Protein AF-A0AAN4NND7-F1 (afdb_monomer)

Radius of gyration: 18.06 Å; Cα contacts (8 Å, |Δi|>4): 39; chains: 1; bounding box: 32×27×54 Å

Organism: NCBI:txid1444135

Sequence (73 aa):
MRSAFRVIRTVREKHACTQCDAIVQAPAPSRPIERGIAGPGLLARVLTSKYAEHTPLYRQSEIYGKRPEKYVA

InterPro domains:
  IPR004291 Transposase IS66, central domain [PF03050] (35-65)
  IPR052344 Transposase-related protein [PTHR33678] (3-64)

Solvent-accessible surface area (backbone atoms only — not comparable to full-atom values): 5138 Å² total; per-residue (Å²): 133,90,92,68,93,74,85,81,83,86,82,77,70,74,48,73,41,90,91,69,81,42,78,49,61,76,79,82,81,89,58,98,49,83,93,52,86,73,51,69,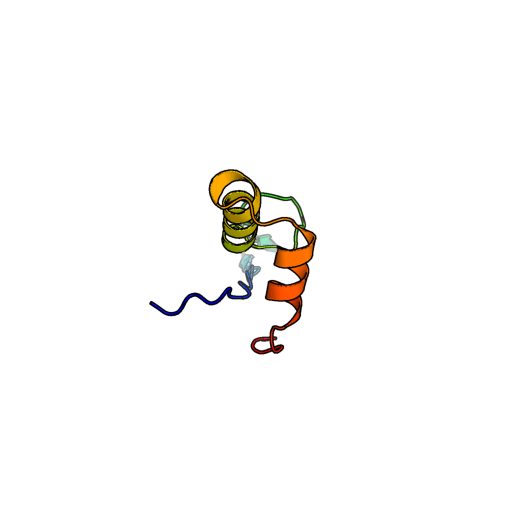73,56,52,53,48,55,51,42,34,44,73,75,65,66,44,54,68,70,60,53,49,58,63,63,67,73,59,81,93,73,78,92,126

Nearest PDB structures (foldseek):
  7o9m-assembly1_a  TM=2.475E-01  e=5.269E+00  Homo sapiens

pLDDT: mean 82.77, std 15.51, range [31.23, 96.81]

Foldseek 3Di:
DDDDDDQDDDDWDWDADPVPRDIDTDDDDDAPDVVDRDGPVNVVVQVCCVPVVVNDPVNVCVVVVPDDPDDPD

Mean predicted aligned error: 7.77 Å

Secondary structure (DSSP, 8-state):
-------------EEEETTTTEEEEPPPPP-SSTT-SS-HHHHHHHHHHHHTS---HHHHHHHHHT-------

Structure (mmCIF, N/CA/C/O backbone):
data_AF-A0AAN4NND7-F1
#
_entry.id   AF-A0AAN4NND7-F1
#
loop_
_atom_site.group_PDB
_atom_site.id
_atom_site.type_symbol
_atom_site.label_atom_id
_atom_site.label_alt_id
_atom_site.label_comp_id
_atom_site.label_asym_id
_atom_site.label_entity_id
_atom_site.label_seq_id
_atom_site.pdbx_PDB_ins_code
_atom_site.Cartn_x
_atom_site.Cartn_y
_atom_site.Cartn_z
_atom_site.occupancy
_atom_site.B_iso_or_equiv
_atom_site.auth_seq_id
_atom_site.auth_comp_id
_atom_site.auth_asym_id
_atom_site.auth_atom_id
_atom_site.pdbx_PDB_model_num
ATOM 1 N N . MET A 1 1 ? -5.316 -20.714 7.110 1.00 41.38 1 MET A N 1
ATOM 2 C CA . MET A 1 1 ? -4.841 -19.597 6.257 1.00 41.38 1 MET A CA 1
ATOM 3 C C . MET A 1 1 ? -3.868 -18.737 7.057 1.00 41.38 1 MET A C 1
ATOM 5 O O . MET A 1 1 ? -4.231 -18.308 8.140 1.00 41.38 1 MET A O 1
ATOM 9 N N . ARG A 1 2 ? -2.635 -18.507 6.584 1.00 45.72 2 ARG A N 1
ATOM 10 C CA . ARG A 1 2 ? -1.695 -17.586 7.254 1.00 45.72 2 ARG A CA 1
ATOM 11 C C . ARG A 1 2 ? -2.057 -16.139 6.897 1.00 45.72 2 ARG A C 1
ATOM 13 O O . ARG A 1 2 ? -1.869 -15.736 5.753 1.00 45.72 2 ARG A O 1
ATOM 20 N N . SER A 1 3 ? -2.556 -15.367 7.859 1.00 59.06 3 SER A N 1
ATOM 21 C CA . SER A 1 3 ? -2.834 -13.932 7.720 1.00 59.06 3 SER A CA 1
ATOM 22 C C . SER A 1 3 ? -1.560 -13.118 7.976 1.00 59.06 3 SER A C 1
ATOM 24 O O . SER A 1 3 ? -1.267 -12.738 9.107 1.00 59.06 3 SER A O 1
ATOM 26 N N . ALA A 1 4 ? -0.768 -12.874 6.932 1.00 69.25 4 ALA A N 1
ATOM 27 C CA . ALA A 1 4 ? 0.411 -12.011 7.004 1.00 69.25 4 ALA A CA 1
ATOM 28 C C . ALA A 1 4 ? 0.426 -11.052 5.810 1.00 69.25 4 ALA A C 1
ATOM 30 O O . ALA A 1 4 ? 0.257 -11.492 4.672 1.00 69.25 4 ALA A O 1
ATOM 31 N N . PHE A 1 5 ? 0.651 -9.755 6.048 1.00 75.62 5 PHE A N 1
ATOM 32 C CA . PHE A 1 5 ? 0.809 -8.813 4.936 1.00 75.62 5 PHE A CA 1
ATOM 33 C C . PHE A 1 5 ? 2.101 -9.118 4.182 1.00 75.62 5 PHE A C 1
ATOM 35 O O . PHE A 1 5 ? 3.111 -9.465 4.789 1.00 75.62 5 PHE A O 1
ATOM 42 N N . ARG A 1 6 ? 2.106 -8.973 2.866 1.00 78.50 6 ARG A N 1
ATOM 43 C CA . ARG A 1 6 ? 3.309 -9.190 2.059 1.00 78.50 6 ARG A CA 1
ATOM 44 C C . ARG A 1 6 ? 3.702 -7.884 1.398 1.00 78.50 6 ARG A C 1
ATOM 46 O O . ARG A 1 6 ? 2.830 -7.106 1.014 1.00 78.50 6 ARG A O 1
ATOM 53 N N . VAL A 1 7 ? 5.003 -7.657 1.281 1.00 81.88 7 VAL A N 1
ATOM 54 C CA . VAL A 1 7 ? 5.529 -6.589 0.434 1.00 81.88 7 VAL A CA 1
ATOM 55 C C . VAL A 1 7 ? 5.429 -7.089 -1.004 1.00 81.88 7 VAL A C 1
ATOM 57 O O . VAL A 1 7 ? 5.943 -8.157 -1.325 1.00 81.88 7 VAL A O 1
ATOM 60 N N . ILE A 1 8 ? 4.698 -6.360 -1.847 1.00 83.62 8 ILE A N 1
ATOM 61 C CA . ILE A 1 8 ? 4.548 -6.692 -3.266 1.00 83.62 8 ILE A CA 1
ATOM 62 C C . ILE A 1 8 ? 5.485 -5.779 -4.047 1.00 83.62 8 ILE A C 1
ATOM 64 O O . ILE A 1 8 ? 5.281 -4.565 -4.095 1.00 83.62 8 ILE A O 1
ATOM 68 N N . ARG A 1 9 ? 6.504 -6.369 -4.672 1.00 84.75 9 ARG A N 1
ATOM 69 C CA . ARG A 1 9 ? 7.428 -5.665 -5.558 1.00 84.75 9 ARG A CA 1
ATOM 70 C C . ARG A 1 9 ? 6.938 -5.789 -6.998 1.00 84.75 9 ARG A C 1
ATOM 72 O O . ARG A 1 9 ? 6.952 -6.870 -7.573 1.00 84.75 9 ARG A O 1
ATOM 79 N N . THR A 1 10 ? 6.509 -4.676 -7.588 1.00 85.19 10 THR A N 1
ATOM 80 C CA . THR A 1 10 ? 6.173 -4.622 -9.017 1.00 85.19 10 THR A CA 1
ATOM 81 C C . THR A 1 10 ? 7.420 -4.253 -9.815 1.00 85.19 10 THR A C 1
ATOM 83 O O . THR A 1 10 ? 7.850 -3.099 -9.786 1.00 85.19 10 THR A O 1
ATOM 86 N N . VAL A 1 11 ? 7.996 -5.219 -10.528 1.00 88.44 11 VAL A N 1
ATOM 87 C CA . VAL A 1 11 ? 9.067 -4.970 -11.502 1.00 88.44 11 VAL A CA 1
ATOM 88 C C . VAL A 1 11 ? 8.427 -4.641 -12.849 1.00 88.44 11 VAL A C 1
ATOM 90 O O . VAL A 1 11 ? 7.512 -5.332 -13.286 1.00 88.44 11 VAL A O 1
ATOM 93 N N . ARG A 1 12 ? 8.872 -3.554 -13.486 1.00 90.31 12 ARG A N 1
ATOM 94 C CA . ARG A 1 12 ? 8.435 -3.147 -14.828 1.00 90.31 12 ARG A CA 1
ATOM 95 C C . ARG A 1 12 ? 9.637 -3.193 -15.757 1.00 90.31 12 ARG A C 1
ATOM 97 O O . ARG A 1 12 ? 10.434 -2.254 -15.768 1.00 90.31 12 ARG A O 1
ATOM 104 N N . GLU A 1 13 ? 9.768 -4.281 -16.497 1.00 91.50 13 GLU A N 1
ATOM 105 C CA . GLU A 1 13 ? 10.840 -4.449 -17.475 1.00 91.50 13 GLU A CA 1
ATOM 106 C C . GLU A 1 13 ? 10.680 -3.452 -18.624 1.00 91.50 13 GLU A C 1
ATOM 108 O O . GLU A 1 13 ? 9.568 -3.077 -19.005 1.00 91.50 13 GLU A O 1
ATOM 113 N N . LYS A 1 14 ? 11.813 -2.967 -19.127 1.00 91.06 14 LYS A N 1
ATOM 114 C CA . LYS A 1 14 ? 11.873 -2.100 -20.301 1.00 91.06 14 LYS A CA 1
ATOM 115 C C . LYS A 1 14 ? 12.333 -2.957 -21.470 1.00 91.06 14 LYS A C 1
ATOM 117 O O . LYS A 1 14 ? 13.332 -3.661 -21.339 1.00 91.06 14 LYS A O 1
ATOM 122 N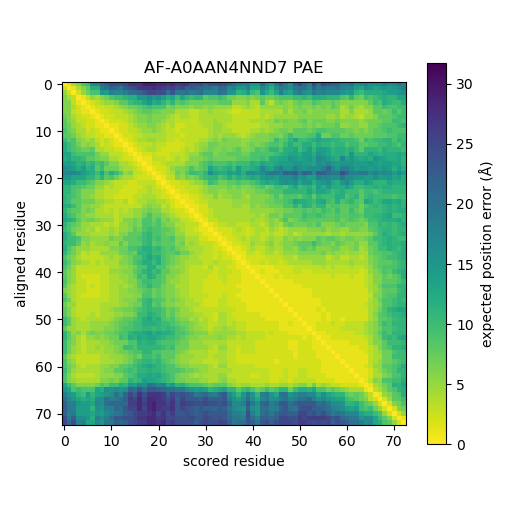 N . HIS A 1 15 ? 11.640 -2.871 -22.595 1.00 89.56 15 HIS A N 1
ATOM 123 C CA . HIS A 1 15 ? 12.019 -3.568 -23.818 1.00 89.56 15 HIS A CA 1
ATOM 124 C C . HIS A 1 15 ? 12.468 -2.554 -24.863 1.00 89.56 15 HIS A C 1
ATOM 126 O O . HIS A 1 15 ? 11.849 -1.501 -25.013 1.00 89.56 15 HIS A O 1
ATOM 132 N N . ALA A 1 16 ? 13.552 -2.867 -25.567 1.00 91.56 16 ALA A N 1
ATOM 133 C CA . ALA A 1 16 ? 14.058 -2.061 -26.667 1.00 91.56 16 ALA A CA 1
ATOM 134 C C . ALA A 1 16 ? 13.693 -2.728 -27.999 1.00 91.56 16 ALA A C 1
ATOM 136 O O . ALA A 1 16 ? 13.914 -3.923 -28.185 1.00 91.56 16 ALA A O 1
ATOM 137 N N . CYS A 1 17 ? 13.122 -1.952 -28.913 1.00 88.81 17 CYS A N 1
ATOM 138 C CA . CYS A 1 17 ? 12.848 -2.361 -30.285 1.00 88.81 17 CYS A CA 1
ATOM 139 C C . CYS A 1 17 ? 14.085 -2.088 -31.145 1.00 88.81 17 CYS A C 1
ATOM 141 O O . CYS A 1 17 ? 14.439 -0.931 -31.343 1.00 88.81 17 CYS A O 1
ATOM 143 N N . THR A 1 18 ? 14.714 -3.127 -31.694 1.00 87.62 18 THR A N 1
ATOM 144 C CA . THR A 1 18 ? 15.913 -2.993 -32.548 1.00 87.62 18 THR A CA 1
ATOM 145 C C . THR A 1 18 ? 15.628 -2.410 -33.931 1.00 87.62 18 THR A C 1
ATOM 147 O O . THR A 1 18 ? 16.543 -1.961 -34.607 1.00 87.62 18 THR A O 1
ATOM 150 N N . GLN A 1 19 ? 14.370 -2.424 -34.373 1.00 88.94 19 GLN A N 1
ATOM 151 C CA . GLN A 1 19 ? 13.965 -1.877 -35.671 1.00 88.94 19 GLN A CA 1
ATOM 152 C C . GLN A 1 19 ? 13.647 -0.375 -35.606 1.00 88.94 19 GLN A C 1
ATOM 154 O O . GLN A 1 19 ? 13.659 0.306 -36.625 1.00 88.94 19 GLN A O 1
ATOM 159 N N . CYS A 1 20 ? 13.306 0.129 -34.420 1.00 88.62 20 CYS A N 1
ATOM 160 C CA . CYS A 1 20 ? 12.744 1.462 -34.239 1.00 88.62 20 CYS A CA 1
ATOM 161 C C . CYS A 1 20 ? 13.448 2.298 -33.159 1.00 88.62 20 CYS A C 1
ATOM 163 O O . CYS A 1 20 ? 12.977 3.389 -32.853 1.00 88.62 20 CYS A O 1
ATOM 165 N N . ASP A 1 21 ? 14.542 1.786 -32.576 1.00 87.25 21 ASP A N 1
ATOM 166 C CA . ASP A 1 21 ? 15.358 2.406 -31.513 1.00 87.25 21 ASP A CA 1
ATOM 167 C C . ASP A 1 21 ? 14.555 2.993 -30.336 1.00 87.25 21 ASP A C 1
ATOM 169 O O . ASP A 1 21 ? 14.998 3.881 -29.607 1.00 87.25 21 ASP A O 1
ATOM 173 N N . ALA A 1 22 ? 13.351 2.463 -30.111 1.00 89.81 22 ALA A N 1
ATOM 174 C CA . ALA A 1 22 ? 12.442 2.916 -29.073 1.00 89.81 22 ALA A CA 1
ATOM 175 C C . ALA A 1 22 ? 12.486 1.983 -27.859 1.00 89.81 22 ALA A C 1
ATOM 177 O O . ALA A 1 22 ? 12.449 0.755 -27.989 1.00 89.81 22 ALA A O 1
ATOM 178 N N . ILE A 1 23 ? 12.502 2.577 -26.664 1.00 90.06 23 ILE A N 1
ATOM 179 C CA . ILE A 1 23 ? 12.380 1.859 -25.392 1.00 90.06 23 ILE A CA 1
ATOM 180 C C . ILE A 1 23 ? 10.930 1.960 -24.921 1.00 90.06 23 ILE A C 1
ATOM 182 O O . ILE A 1 23 ? 10.444 3.046 -24.606 1.00 90.06 23 ILE A O 1
ATOM 186 N N . VAL A 1 24 ? 10.251 0.821 -24.830 1.00 90.75 24 VAL A N 1
ATOM 187 C CA . VAL A 1 24 ? 8.853 0.725 -24.402 1.00 90.75 24 VAL A CA 1
ATOM 188 C C . VAL A 1 24 ? 8.775 0.037 -23.041 1.00 90.75 24 VAL A C 1
ATOM 190 O O . VAL A 1 24 ? 9.515 -0.900 -22.740 1.00 90.75 24 VAL A O 1
ATOM 193 N N . GLN A 1 25 ? 7.869 0.515 -22.191 1.00 91.44 25 GLN A N 1
ATOM 194 C CA . GLN A 1 25 ? 7.601 -0.050 -20.872 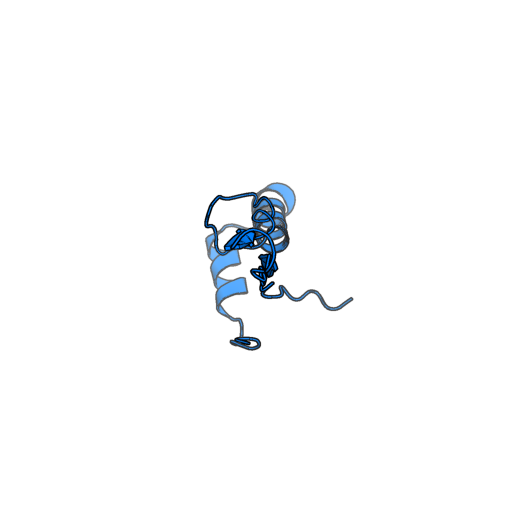1.00 91.44 25 GLN A CA 1
ATOM 195 C C . GLN A 1 25 ? 6.090 -0.106 -20.647 1.00 91.44 25 GLN A C 1
ATOM 197 O O . GLN A 1 25 ? 5.401 0.892 -20.858 1.00 91.44 25 GLN A O 1
ATOM 202 N N . ALA A 1 26 ? 5.575 -1.237 -20.156 1.00 89.06 26 ALA A N 1
ATOM 203 C CA . ALA A 1 26 ? 4.168 -1.347 -19.765 1.00 89.06 26 ALA A CA 1
ATOM 204 C C . ALA A 1 26 ? 3.824 -0.304 -18.685 1.00 89.06 26 ALA A C 1
ATOM 206 O O . ALA A 1 26 ? 4.670 -0.072 -17.812 1.00 89.06 26 ALA A O 1
ATOM 207 N N . PRO A 1 27 ? 2.635 0.332 -18.700 1.00 87.38 27 PRO A N 1
ATOM 208 C CA . PRO A 1 27 ? 2.243 1.332 -17.704 1.00 87.38 27 PRO A CA 1
ATOM 209 C C . PRO A 1 27 ? 2.234 0.756 -16.279 1.00 87.38 27 PRO A C 1
ATOM 211 O O . PRO A 1 27 ? 2.154 -0.454 -16.072 1.00 87.38 27 PRO A O 1
ATOM 214 N N . ALA A 1 28 ? 2.362 1.625 -15.272 1.00 85.38 28 ALA A N 1
ATOM 215 C CA . ALA A 1 28 ? 2.294 1.180 -13.882 1.00 85.38 28 ALA A CA 1
ATOM 216 C C . ALA A 1 28 ? 0.883 0.664 -13.554 1.00 85.38 28 ALA A C 1
ATOM 218 O O . ALA A 1 28 ? -0.089 1.282 -13.990 1.00 85.38 28 ALA A O 1
ATOM 219 N N . PRO A 1 29 ? 0.743 -0.407 -12.751 1.00 84.25 29 PRO A N 1
ATOM 220 C CA . PRO A 1 29 ? -0.566 -0.795 -12.248 1.00 84.25 29 PRO A CA 1
ATOM 221 C C . PRO A 1 29 ? -1.127 0.311 -11.350 1.00 84.25 29 PRO A C 1
ATOM 223 O O . PRO A 1 29 ? -0.394 0.923 -10.564 1.00 84.25 29 PRO A O 1
ATOM 226 N N . SER A 1 30 ? -2.434 0.542 -11.449 1.00 85.19 30 SER A N 1
ATOM 227 C CA . SER A 1 30 ? -3.143 1.509 -10.614 1.00 85.19 30 SER A CA 1
ATOM 228 C C . SER A 1 30 ? -3.019 1.153 -9.132 1.00 85.19 30 SER A C 1
ATOM 230 O O . SER A 1 30 ? -3.134 -0.015 -8.750 1.00 85.19 30 SER A O 1
ATOM 232 N N . ARG A 1 31 ? -2.828 2.165 -8.283 1.00 84.62 31 ARG A N 1
ATOM 233 C CA . ARG A 1 31 ? -2.797 2.022 -6.822 1.00 84.62 31 ARG A CA 1
ATOM 234 C C . ARG A 1 31 ? -3.907 2.870 -6.198 1.00 84.62 31 ARG A C 1
ATOM 236 O O . ARG A 1 31 ? -4.159 3.951 -6.716 1.00 84.62 31 ARG A O 1
ATOM 243 N N . PRO A 1 32 ? -4.520 2.438 -5.077 1.00 87.38 32 PRO A N 1
ATOM 244 C CA . PRO A 1 32 ? -5.549 3.233 -4.399 1.00 87.38 32 PRO A CA 1
ATOM 245 C C . PRO A 1 32 ? -5.059 4.609 -3.931 1.00 87.38 32 PRO A C 1
ATOM 247 O O . PRO A 1 32 ? -5.833 5.554 -3.883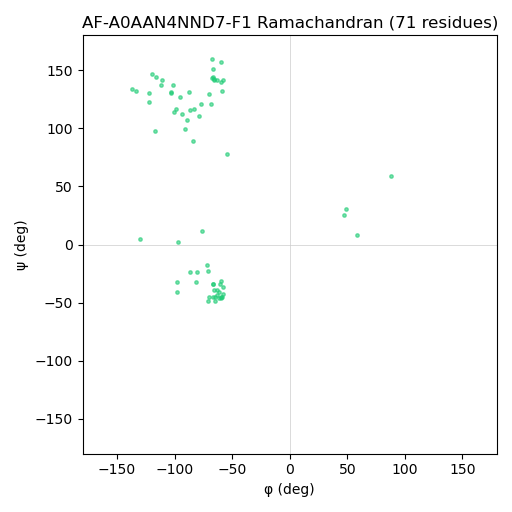 1.00 87.38 32 PRO A O 1
ATOM 250 N N . ILE A 1 33 ? -3.776 4.708 -3.574 1.00 87.25 33 ILE A N 1
ATOM 251 C CA . ILE A 1 33 ? -3.099 5.966 -3.255 1.00 87.25 33 ILE A CA 1
ATOM 252 C C . ILE A 1 33 ? -1.919 6.092 -4.211 1.00 87.25 33 ILE A C 1
ATOM 254 O O . ILE A 1 33 ? -1.044 5.215 -4.243 1.00 87.25 33 ILE A O 1
ATOM 258 N N . GLU A 1 34 ? -1.879 7.176 -4.982 1.00 84.88 34 GLU A N 1
ATOM 259 C CA . GLU A 1 34 ? -0.750 7.456 -5.863 1.00 84.88 34 GLU A CA 1
ATOM 260 C C . GLU A 1 34 ? 0.544 7.563 -5.059 1.00 84.88 34 GLU A C 1
ATOM 262 O O . GLU A 1 34 ? 0.604 8.223 -4.024 1.00 84.88 34 GLU A O 1
ATOM 267 N N . ARG A 1 35 ? 1.593 6.871 -5.523 1.00 82.19 35 ARG A N 1
ATOM 268 C CA . ARG A 1 35 ? 2.918 6.819 -4.872 1.00 82.19 35 ARG A CA 1
ATOM 269 C C . ARG A 1 35 ? 2.903 6.296 -3.422 1.00 82.19 35 ARG A C 1
ATOM 271 O O . ARG A 1 35 ? 3.945 6.298 -2.772 1.00 82.19 35 ARG A O 1
ATOM 278 N N . GLY A 1 36 ? 1.770 5.784 -2.938 1.00 84.50 36 GLY A N 1
ATOM 279 C CA . GLY A 1 36 ? 1.648 5.168 -1.623 1.00 84.50 36 GLY A CA 1
ATOM 280 C C . GLY A 1 36 ? 2.462 3.877 -1.517 1.00 84.50 36 GLY A C 1
ATOM 281 O O . GLY A 1 36 ? 2.537 3.086 -2.463 1.00 84.50 36 GLY A O 1
ATOM 282 N N . ILE A 1 37 ? 3.066 3.670 -0.344 1.00 84.81 37 ILE A N 1
ATOM 283 C CA . ILE A 1 37 ? 3.833 2.460 -0.002 1.00 84.81 37 ILE A CA 1
ATOM 284 C C . ILE A 1 37 ? 2.887 1.332 0.439 1.00 84.81 37 ILE A C 1
ATOM 286 O O . ILE A 1 37 ? 3.146 0.153 0.199 1.00 84.81 37 ILE A O 1
ATOM 290 N N . ALA A 1 38 ? 1.766 1.692 1.068 1.00 86.19 38 ALA A N 1
ATOM 291 C CA . ALA A 1 38 ? 0.778 0.737 1.543 1.00 86.19 38 ALA A CA 1
ATOM 292 C C . ALA A 1 38 ? 0.063 0.054 0.369 1.00 86.19 38 ALA A C 1
ATOM 294 O O . ALA A 1 38 ? -0.599 0.698 -0.445 1.00 86.19 38 ALA A O 1
ATOM 295 N N . GLY A 1 39 ? 0.173 -1.274 0.310 1.00 86.56 39 GLY A N 1
ATOM 296 C CA . GLY A 1 39 ? -0.584 -2.080 -0.641 1.00 86.56 39 GLY A CA 1
ATOM 297 C C . GLY A 1 39 ? -2.093 -2.070 -0.343 1.00 86.56 39 GLY A C 1
ATOM 298 O O . GLY A 1 39 ? -2.500 -1.841 0.801 1.00 86.56 39 GLY A O 1
ATOM 299 N N . PRO A 1 40 ? -2.937 -2.396 -1.339 1.00 88.12 40 PRO A N 1
ATOM 300 C CA . PRO A 1 40 ? -4.395 -2.366 -1.202 1.00 88.12 40 PRO A CA 1
ATOM 301 C C . PRO A 1 40 ? -4.911 -3.259 -0.066 1.00 88.12 40 PRO A C 1
ATOM 303 O O . PRO A 1 40 ? -5.820 -2.866 0.656 1.00 88.12 40 PRO A O 1
ATOM 306 N N . GLY A 1 41 ? -4.292 -4.425 0.160 1.00 87.75 41 GLY A N 1
ATOM 307 C CA . GLY A 1 41 ? -4.683 -5.326 1.249 1.00 87.75 41 GLY A CA 1
ATOM 308 C C . GLY A 1 41 ? -4.428 -4.757 2.651 1.00 87.75 41 GLY A C 1
ATOM 309 O O . GLY A 1 41 ? -5.220 -4.993 3.561 1.00 87.75 41 GLY A O 1
ATOM 310 N N . LEU A 1 42 ? -3.359 -3.969 2.830 1.00 89.12 42 LEU A N 1
ATOM 311 C CA . LEU A 1 42 ? -3.098 -3.285 4.100 1.00 89.12 42 LEU A CA 1
ATOM 312 C C . LEU A 1 42 ? -4.122 -2.168 4.325 1.00 89.12 42 LEU A C 1
ATOM 314 O O . LEU A 1 42 ? -4.694 -2.077 5.408 1.00 89.12 42 LEU A O 1
ATOM 318 N N . LEU A 1 43 ? -4.398 -1.369 3.291 1.00 90.81 43 LEU A N 1
ATOM 319 C CA . LEU A 1 43 ? -5.400 -0.302 3.350 1.00 90.81 43 LEU A CA 1
ATOM 320 C C . LEU A 1 43 ? -6.794 -0.854 3.674 1.00 90.81 43 LEU A C 1
ATOM 322 O O . LEU A 1 43 ? -7.455 -0.348 4.577 1.00 90.81 43 LEU A O 1
ATOM 326 N N . ALA A 1 44 ? -7.206 -1.938 3.012 1.00 92.38 44 ALA A N 1
ATOM 327 C CA . ALA A 1 44 ? -8.475 -2.606 3.283 1.00 92.38 44 ALA A CA 1
ATOM 328 C C . ALA A 1 44 ? -8.578 -3.074 4.742 1.00 92.38 44 ALA A C 1
ATOM 330 O O . ALA A 1 44 ? -9.611 -2.873 5.383 1.00 92.38 44 ALA A O 1
ATOM 331 N N . ARG A 1 45 ? -7.500 -3.643 5.302 1.00 91.81 45 ARG A N 1
ATOM 332 C CA . ARG A 1 45 ? -7.486 -4.074 6.704 1.00 91.81 45 ARG A CA 1
ATOM 333 C C . ARG A 1 45 ? -7.580 -2.893 7.667 1.00 91.81 45 ARG A C 1
ATOM 335 O O . ARG A 1 45 ? -8.375 -2.963 8.593 1.00 91.81 45 ARG A O 1
ATOM 342 N N . VAL A 1 46 ? -6.827 -1.815 7.442 1.00 92.19 46 VAL A N 1
ATOM 343 C CA . VAL A 1 46 ? -6.879 -0.608 8.289 1.00 92.19 46 VAL A CA 1
ATOM 344 C C . VAL A 1 46 ? -8.283 0.001 8.293 1.00 92.19 46 VAL A C 1
ATOM 346 O O . VAL A 1 46 ? -8.813 0.329 9.356 1.00 92.19 46 VAL A O 1
ATOM 349 N N . LEU A 1 47 ? -8.910 0.107 7.118 1.00 94.56 47 LEU A N 1
ATOM 350 C CA . LEU A 1 47 ? -10.270 0.631 6.976 1.00 94.56 47 LEU A CA 1
ATOM 351 C C . LEU A 1 47 ? -11.295 -0.269 7.672 1.00 94.56 47 LEU A C 1
ATOM 353 O O . LEU A 1 47 ? -12.084 0.222 8.477 1.00 94.56 47 LEU A O 1
ATOM 357 N N . THR A 1 48 ? -11.245 -1.580 7.425 1.00 95.50 48 THR A N 1
ATOM 358 C CA . THR A 1 48 ? -12.162 -2.547 8.049 1.00 95.50 48 THR A CA 1
ATOM 359 C C . THR A 1 48 ? -11.998 -2.551 9.567 1.00 95.50 48 THR A C 1
ATOM 361 O O . THR A 1 48 ? -12.980 -2.455 10.295 1.00 95.50 48 THR A O 1
ATOM 364 N N . SER A 1 49 ? -10.763 -2.573 10.070 1.00 94.62 49 SER A N 1
ATOM 365 C CA . SER A 1 49 ? -10.520 -2.562 11.510 1.00 94.62 49 SER A CA 1
ATOM 366 C C . SER A 1 49 ? -10.950 -1.248 12.164 1.00 94.62 49 SER A C 1
ATOM 368 O O . SER A 1 49 ? -11.443 -1.276 13.285 1.00 94.62 49 SER A O 1
ATOM 370 N N . LYS A 1 50 ? -10.825 -0.100 11.483 1.00 95.38 50 LYS A N 1
ATOM 371 C CA . LYS A 1 50 ? -11.280 1.193 12.019 1.00 95.38 50 LYS A CA 1
ATOM 372 C C . LYS A 1 50 ? -12.807 1.294 12.057 1.00 95.38 50 LYS A C 1
ATOM 374 O O . LYS A 1 50 ? -13.353 1.726 13.067 1.00 95.38 50 LYS A O 1
ATOM 379 N N . TYR A 1 51 ? -13.471 0.947 10.955 1.00 96.81 51 TYR A N 1
ATOM 380 C CA . TYR A 1 51 ? -14.891 1.250 10.758 1.00 96.81 51 TYR A CA 1
ATOM 381 C C . TYR A 1 51 ? -15.834 0.088 11.080 1.00 96.81 51 TYR A C 1
ATOM 383 O O . TYR A 1 51 ? -16.936 0.343 11.544 1.00 96.81 51 TYR A O 1
ATOM 391 N N . ALA A 1 52 ? -15.416 -1.159 10.861 1.00 96.81 52 ALA A N 1
ATOM 392 C CA . ALA A 1 52 ? -16.232 -2.347 11.125 1.00 96.81 52 ALA A CA 1
ATOM 393 C C . ALA A 1 52 ? -15.895 -2.998 12.476 1.00 96.81 52 ALA A C 1
ATOM 395 O O . ALA A 1 52 ? -16.791 -3.412 13.200 1.00 96.81 52 ALA A O 1
ATOM 396 N N . GLU A 1 53 ? -14.609 -3.080 12.837 1.00 95.31 53 GLU A N 1
ATOM 397 C CA . GLU A 1 53 ? -14.169 -3.713 14.097 1.00 95.31 53 GLU A CA 1
ATOM 398 C C . GLU A 1 53 ? -13.937 -2.693 15.233 1.00 95.31 53 GLU A C 1
ATOM 400 O O . GLU A 1 53 ? -13.475 -3.066 16.309 1.00 95.31 53 GLU A O 1
ATOM 405 N N . HIS A 1 54 ? -14.195 -1.400 14.996 1.00 95.06 54 HIS A N 1
ATOM 406 C CA . HIS A 1 54 ? -14.014 -0.303 15.961 1.00 95.06 54 HIS A CA 1
ATOM 407 C C . HIS A 1 54 ? -12.649 -0.281 16.677 1.00 95.06 54 HIS A C 1
ATOM 409 O O . HIS A 1 54 ? -12.519 0.180 17.811 1.00 95.06 54 HIS A O 1
ATOM 415 N N . THR A 1 55 ? -11.595 -0.758 16.016 1.00 95.50 55 THR A N 1
ATOM 416 C CA . THR A 1 55 ? -10.238 -0.736 16.559 1.00 95.50 55 THR A CA 1
ATOM 417 C C . THR A 1 55 ? -9.618 0.642 16.309 1.00 95.50 55 THR A C 1
ATOM 419 O O . THR A 1 55 ? -9.397 1.010 15.149 1.00 95.50 55 THR A O 1
ATOM 422 N N . PRO A 1 56 ? -9.288 1.416 17.358 1.00 95.81 56 PRO A N 1
ATOM 423 C CA . PRO A 1 56 ? -8.736 2.755 17.193 1.00 95.81 56 PRO A CA 1
ATOM 424 C C . PRO A 1 56 ? -7.336 2.717 16.564 1.00 95.81 56 PRO A C 1
ATOM 426 O O . PRO A 1 56 ? -6.576 1.764 16.748 1.00 95.81 56 PRO A O 1
ATOM 429 N N . LEU A 1 57 ? -6.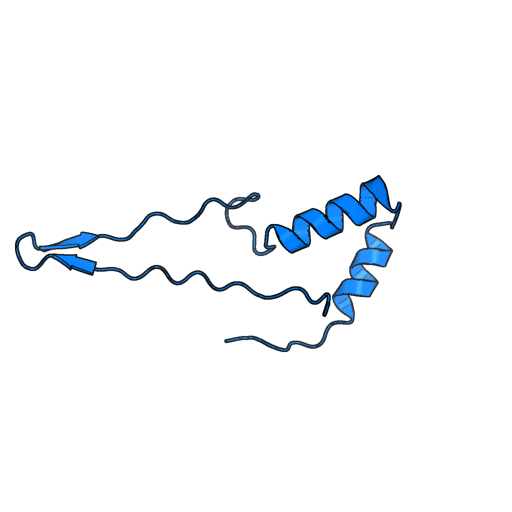978 3.779 15.832 1.00 93.88 57 LEU A N 1
ATOM 430 C CA 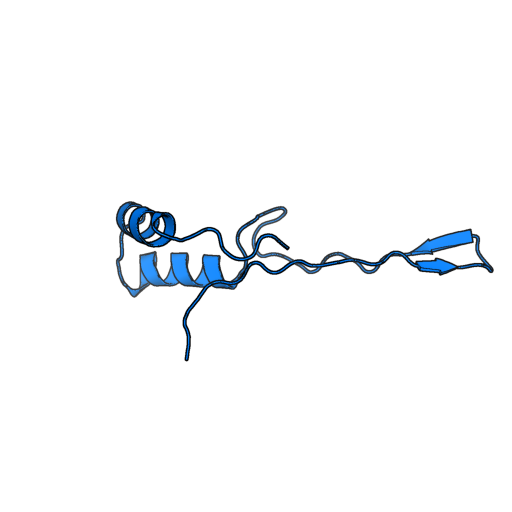. LEU A 1 57 ? -5.746 3.830 15.031 1.00 93.88 57 LEU A CA 1
ATOM 431 C C . LEU A 1 57 ? -4.464 3.661 15.861 1.00 93.88 57 LEU A C 1
ATOM 433 O O . LEU A 1 57 ? -3.526 3.029 15.382 1.00 93.88 57 LEU A O 1
ATOM 437 N N . TYR A 1 58 ? -4.425 4.154 17.104 1.00 94.69 58 TYR A N 1
ATOM 438 C CA . TYR A 1 58 ? -3.255 3.979 17.974 1.00 94.69 58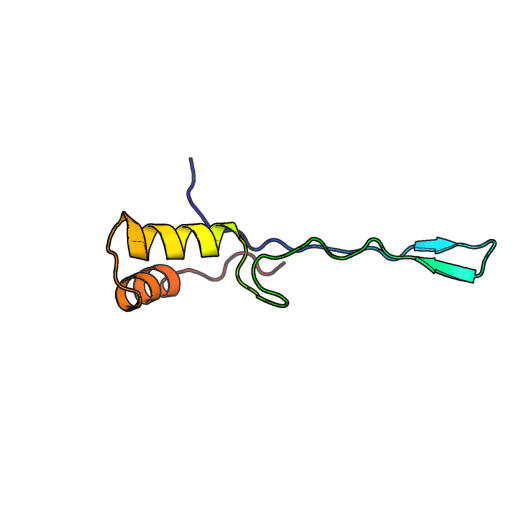 TYR A CA 1
ATOM 439 C C . TYR A 1 58 ? -3.007 2.495 18.294 1.00 94.69 58 TYR A C 1
ATOM 441 O O . TYR A 1 58 ? -1.889 2.010 18.155 1.00 94.69 58 TYR A O 1
ATOM 449 N N . ARG A 1 59 ? -4.068 1.735 18.600 1.00 93.19 59 ARG A N 1
ATOM 450 C CA . ARG A 1 59 ? -3.985 0.291 18.855 1.00 93.19 59 ARG A CA 1
ATOM 451 C C . ARG A 1 59 ? -3.569 -0.467 17.596 1.00 93.19 59 ARG A C 1
ATOM 453 O O . ARG A 1 59 ? -2.771 -1.395 17.673 1.00 93.19 59 ARG A O 1
ATOM 460 N N . GLN A 1 60 ? -4.077 -0.069 16.429 1.00 92.12 60 GLN A N 1
ATOM 461 C CA . GLN A 1 60 ? -3.630 -0.649 15.159 1.00 92.12 60 GLN A CA 1
ATOM 462 C C . GLN A 1 60 ? -2.134 -0.391 14.914 1.00 92.12 60 GLN A C 1
ATOM 464 O O . GLN A 1 60 ? -1.423 -1.301 14.494 1.00 92.12 60 GLN A O 1
ATOM 469 N N . SER A 1 61 ? -1.649 0.816 15.222 1.00 91.19 61 SER A N 1
ATOM 470 C CA . SER A 1 61 ? -0.230 1.176 15.123 1.00 91.19 61 SER A CA 1
ATOM 471 C C . SER A 1 61 ? 0.646 0.275 15.997 1.00 91.19 61 SER A C 1
ATOM 473 O O . SER A 1 61 ? 1.632 -0.275 15.517 1.00 91.19 61 SER A O 1
ATOM 475 N N . GLU A 1 62 ? 0.242 0.019 17.244 1.00 91.81 62 GLU A N 1
ATOM 476 C CA . GLU A 1 62 ? 0.951 -0.904 18.140 1.00 91.81 62 GLU A CA 1
ATOM 477 C C . GLU A 1 62 ? 0.965 -2.348 17.618 1.00 91.81 62 GLU A C 1
ATOM 479 O O . GLU A 1 62 ? 1.971 -3.046 17.739 1.00 91.81 62 GLU A O 1
ATOM 484 N N . ILE A 1 63 ? -0.139 -2.813 17.022 1.00 87.81 63 ILE A N 1
ATOM 485 C CA . ILE A 1 63 ? -0.240 -4.160 16.442 1.00 87.81 63 ILE A CA 1
ATOM 486 C C . ILE A 1 63 ? 0.711 -4.308 15.248 1.00 87.81 63 ILE A C 1
ATOM 488 O O . ILE A 1 63 ? 1.418 -5.312 15.144 1.00 87.81 63 ILE A O 1
ATOM 492 N N . TYR A 1 64 ? 0.751 -3.320 14.351 1.00 85.06 64 TYR A N 1
ATOM 493 C CA . TYR A 1 64 ? 1.593 -3.370 13.153 1.00 85.06 64 TYR A CA 1
ATOM 494 C C . TYR A 1 64 ? 3.056 -2.994 13.418 1.00 85.06 64 TYR A C 1
ATOM 496 O O . TYR A 1 64 ? 3.929 -3.459 12.687 1.00 85.06 64 TYR A O 1
ATOM 504 N N . GLY A 1 65 ? 3.335 -2.226 14.474 1.00 82.81 65 GLY A N 1
ATOM 505 C CA . GLY A 1 65 ? 4.686 -1.851 14.899 1.00 82.81 65 GLY A CA 1
ATOM 506 C C . GLY A 1 65 ? 5.491 -3.008 15.499 1.00 82.81 65 GLY A C 1
ATOM 507 O O . GLY A 1 65 ? 6.713 -3.004 15.432 1.00 82.81 65 GLY A O 1
ATOM 508 N N . LYS A 1 66 ? 4.829 -4.053 16.013 1.00 69.56 66 LYS A N 1
ATOM 509 C CA . LYS A 1 66 ? 5.476 -5.245 16.604 1.00 69.56 66 LYS A CA 1
ATOM 510 C C . LYS A 1 66 ? 6.064 -6.224 15.580 1.00 69.56 66 LYS A C 1
ATOM 512 O O . LYS A 1 66 ? 6.366 -7.369 15.918 1.00 69.56 66 LYS A O 1
ATOM 517 N N . ARG A 1 67 ? 6.165 -5.841 14.307 1.00 58.62 67 ARG A N 1
ATOM 518 C CA . ARG A 1 67 ? 6.387 -6.803 13.231 1.00 58.62 67 ARG A CA 1
ATOM 519 C C . ARG A 1 67 ? 7.869 -6.945 12.864 1.00 58.62 67 ARG A C 1
ATOM 521 O O . ARG A 1 67 ? 8.492 -5.944 12.529 1.00 58.62 67 ARG A O 1
ATOM 528 N N . PRO A 1 68 ? 8.422 -8.176 12.848 1.00 50.00 68 PRO A N 1
ATOM 529 C CA . PRO A 1 68 ? 9.790 -8.396 12.413 1.00 50.00 68 PRO A CA 1
ATOM 530 C C . PRO A 1 68 ? 9.910 -8.177 10.903 1.00 50.00 68 PRO A C 1
ATOM 532 O O . PRO A 1 68 ? 9.156 -8.736 10.101 1.00 50.00 68 PRO A O 1
ATOM 535 N N . GLU A 1 69 ? 10.894 -7.358 10.566 1.00 45.62 69 GLU A N 1
ATOM 536 C CA . GLU A 1 69 ? 11.475 -7.060 9.264 1.00 45.62 69 GLU A CA 1
ATOM 537 C C . GLU A 1 69 ? 11.932 -8.344 8.559 1.00 45.62 69 GLU A C 1
ATOM 539 O O . GLU A 1 69 ? 13.094 -8.732 8.583 1.00 45.62 69 GLU A O 1
ATOM 544 N N . LYS A 1 70 ? 11.002 -9.099 7.981 1.00 48.53 70 LYS A N 1
ATOM 545 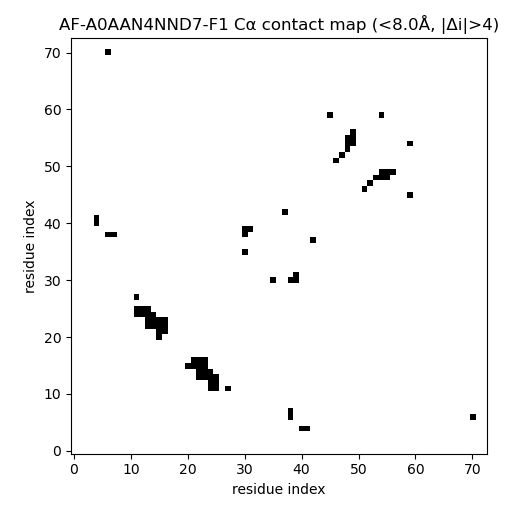C CA . LYS A 1 70 ? 11.352 -10.211 7.097 1.00 48.53 70 LYS A CA 1
ATOM 546 C C . LYS A 1 70 ? 10.692 -9.958 5.755 1.00 48.53 70 LYS A C 1
ATOM 548 O O . LYS A 1 70 ? 9.498 -9.667 5.714 1.00 48.53 70 LYS A O 1
ATOM 553 N N . TYR A 1 71 ? 11.500 -10.079 4.701 1.00 45.62 71 TYR A N 1
ATOM 554 C CA . TYR A 1 71 ? 11.225 -9.800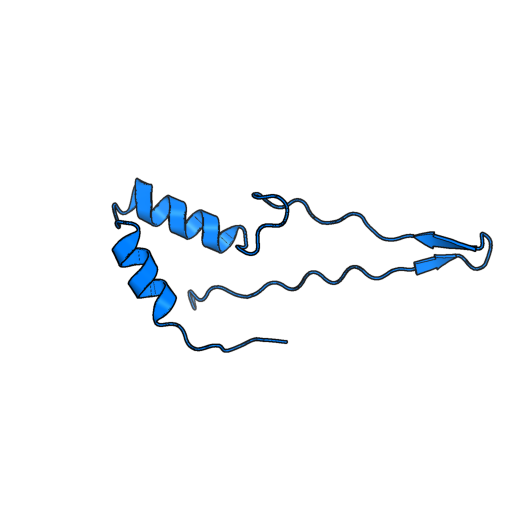 3.283 1.00 45.62 71 TYR A CA 1
ATOM 555 C C . TYR A 1 71 ? 11.483 -8.351 2.824 1.00 45.62 71 TYR A C 1
ATOM 557 O O . TYR A 1 71 ? 10.600 -7.690 2.282 1.00 45.62 71 TYR A O 1
ATOM 565 N N . VAL A 1 72 ? 12.731 -7.897 2.988 1.00 42.59 72 VAL A N 1
ATOM 566 C CA . VAL A 1 72 ? 13.380 -6.974 2.041 1.00 42.59 72 VAL A CA 1
ATOM 567 C C . VAL A 1 72 ? 14.103 -7.847 1.008 1.00 42.59 72 VAL A C 1
ATOM 569 O O . VAL A 1 72 ? 15.157 -8.401 1.306 1.00 42.59 72 VAL A O 1
ATOM 572 N N . ALA A 1 73 ? 13.487 -8.050 -0.158 1.00 31.23 73 ALA A N 1
ATOM 573 C CA . ALA A 1 73 ? 14.103 -8.580 -1.380 1.00 31.23 73 ALA A CA 1
ATOM 574 C C . ALA A 1 73 ? 13.289 -8.108 -2.596 1.00 31.23 73 ALA A C 1
ATOM 576 O O . ALA A 1 73 ? 12.041 -8.185 -2.532 1.00 31.23 73 ALA A O 1
#